Protein AF-A0A532EH22-F1 (afdb_monomer)

pLDDT: mean 87.47, std 9.93, range [49.28, 98.31]

Secondary structure (DSSP, 8-state):
---B--EE-TTS-EE--B--PPP--EEEEEEEEEE-SBTTBTTEEEEEEEEEEEE---S-GGG--TTS--S-EEEEEEEEEEEEETT-EETTTEEGGGSSSTT---SEEEEEEEEEEEEEPPEEE-S-SSGGG-EEE--EEEEEEEEEEEE-

Radius of gyration: 24.07 Å; Cα contacts (8 Å, |Δi|>4): 348; chains: 1; bounding box: 50×42×60 Å

Structure (mmCIF, N/CA/C/O backbone):
data_AF-A0A532EH22-F1
#
_entry.id   AF-A0A532EH22-F1
#
loop_
_atom_site.group_PDB
_atom_site.id
_atom_site.type_symbol
_atom_site.label_atom_id
_atom_site.label_alt_id
_atom_site.label_comp_id
_atom_site.label_asym_id
_atom_site.label_entity_id
_atom_site.label_seq_id
_atom_site.pdbx_PDB_ins_code
_atom_site.Cartn_x
_atom_site.Cartn_y
_atom_site.Cartn_z
_atom_site.occupancy
_atom_site.B_iso_or_equiv
_atom_site.auth_seq_id
_atom_site.auth_comp_id
_atom_site.auth_asym_id
_atom_site.auth_atom_id
_atom_site.pdbx_PDB_model_num
ATOM 1 N N . SER A 1 1 ? -0.207 15.907 -15.881 1.00 49.28 1 SER A N 1
ATOM 2 C CA . SER A 1 1 ? 0.742 15.546 -16.956 1.00 49.28 1 SER A CA 1
ATOM 3 C C . SER A 1 1 ? 2.006 16.370 -16.788 1.00 49.28 1 SER A C 1
ATOM 5 O O . SER A 1 1 ? 1.958 17.563 -17.059 1.00 49.28 1 SER A O 1
ATOM 7 N N . ASN A 1 2 ? 3.107 15.771 -16.330 1.00 53.59 2 ASN A N 1
ATOM 8 C CA . ASN A 1 2 ? 4.406 16.445 -16.266 1.00 53.59 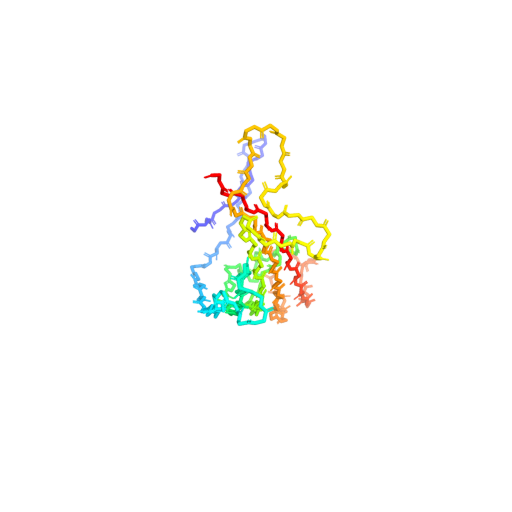2 ASN A CA 1
ATOM 9 C C . ASN A 1 2 ? 5.107 16.250 -17.620 1.00 53.59 2 ASN A C 1
ATOM 11 O O . ASN A 1 2 ? 5.321 15.108 -18.025 1.00 53.59 2 ASN A O 1
ATOM 15 N N . ARG A 1 3 ? 5.332 17.328 -18.383 1.00 59.50 3 ARG A N 1
ATOM 16 C CA . ARG A 1 3 ? 5.798 17.221 -19.781 1.00 59.50 3 ARG A CA 1
ATOM 17 C C . ARG A 1 3 ? 7.327 17.255 -19.896 1.00 59.50 3 ARG A C 1
ATOM 19 O O . ARG A 1 3 ? 7.871 16.399 -20.591 1.00 59.50 3 ARG A O 1
ATOM 26 N N . ASN A 1 4 ? 8.004 18.136 -19.154 1.00 66.94 4 ASN A N 1
ATOM 27 C CA . ASN A 1 4 ? 9.453 18.347 -19.237 1.00 66.94 4 ASN A CA 1
ATOM 28 C C . ASN A 1 4 ? 10.095 18.458 -17.845 1.00 66.94 4 ASN A C 1
ATOM 30 O O . ASN A 1 4 ? 9.494 19.014 -16.929 1.00 66.94 4 ASN A O 1
ATOM 34 N N . LEU A 1 5 ? 11.326 17.961 -17.717 1.00 73.50 5 LEU A N 1
ATOM 35 C CA . LEU A 1 5 ? 12.194 18.088 -16.538 1.00 73.50 5 LEU A CA 1
ATOM 36 C C . LEU A 1 5 ? 13.539 18.704 -16.958 1.00 73.50 5 LEU A C 1
ATOM 38 O O . LEU A 1 5 ? 14.610 18.169 -16.686 1.00 73.50 5 LEU A O 1
ATOM 42 N N . ASP A 1 6 ? 13.458 19.804 -17.704 1.00 78.69 6 ASP A N 1
ATOM 43 C CA . ASP A 1 6 ? 14.6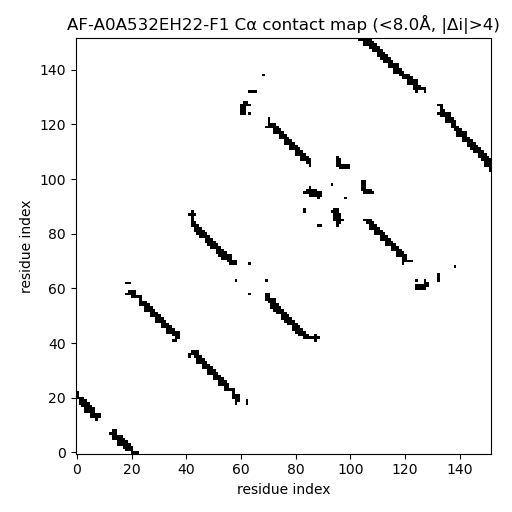16 20.415 -18.352 1.00 78.69 6 ASP A CA 1
ATOM 44 C C . ASP A 1 6 ? 15.617 20.935 -17.309 1.00 78.69 6 ASP A C 1
ATOM 46 O O . ASP A 1 6 ? 15.250 21.602 -16.338 1.00 78.69 6 ASP A O 1
ATOM 50 N N . VAL A 1 7 ? 16.900 20.621 -17.505 1.00 77.88 7 VAL A N 1
ATOM 51 C CA . VAL A 1 7 ? 17.967 21.072 -16.606 1.00 77.88 7 VAL A CA 1
ATOM 52 C C . VAL A 1 7 ? 18.523 22.385 -17.135 1.00 77.88 7 VAL A C 1
ATOM 54 O O . VAL A 1 7 ? 19.108 22.435 -18.220 1.00 77.88 7 VAL A O 1
ATOM 57 N N . HIS A 1 8 ? 18.348 23.443 -16.348 1.00 83.19 8 HIS A N 1
ATOM 58 C CA . HIS A 1 8 ? 18.926 24.754 -16.612 1.00 83.19 8 HIS A CA 1
ATOM 59 C C . HIS A 1 8 ? 20.309 24.840 -15.973 1.00 83.19 8 HIS A C 1
ATOM 61 O O . HIS A 1 8 ? 20.452 24.788 -14.751 1.00 83.19 8 HIS A O 1
ATOM 67 N N . LEU A 1 9 ? 21.334 24.967 -16.807 1.00 83.94 9 LEU A N 1
ATOM 68 C CA . LEU A 1 9 ? 22.709 25.132 -16.361 1.00 83.94 9 LEU A CA 1
ATOM 69 C C . LEU A 1 9 ? 22.996 26.613 -16.074 1.00 83.94 9 LEU A C 1
ATOM 71 O O . LEU A 1 9 ? 22.433 27.511 -16.699 1.00 83.94 9 LEU A O 1
ATOM 75 N N . THR A 1 10 ? 23.912 26.887 -15.143 1.00 83.94 10 THR A N 1
ATOM 76 C CA . THR A 1 10 ? 24.309 28.256 -14.755 1.00 83.94 10 THR A CA 1
ATOM 77 C C . THR A 1 10 ? 24.941 29.060 -15.895 1.00 83.94 10 THR A C 1
ATOM 79 O O . THR A 1 10 ? 24.991 30.283 -15.827 1.00 83.94 10 THR A O 1
ATOM 82 N N . ASN A 1 11 ? 25.384 28.391 -16.962 1.00 86.50 11 ASN A N 1
ATOM 83 C CA . ASN A 1 11 ? 25.873 29.004 -18.198 1.00 86.50 11 ASN A CA 1
ATOM 84 C C . ASN A 1 11 ? 24.750 29.354 -19.201 1.00 86.50 11 ASN A C 1
ATOM 86 O O . ASN A 1 11 ? 25.045 29.728 -20.333 1.00 86.50 11 ASN A O 1
ATOM 90 N N . GLY A 1 12 ? 23.478 29.196 -18.820 1.00 82.44 12 GLY A N 1
ATOM 91 C CA . GLY A 1 12 ? 22.318 29.479 -19.667 1.00 82.44 12 GLY A CA 1
ATOM 92 C C . GLY A 1 12 ? 21.947 28.364 -20.651 1.00 82.44 12 GLY A C 1
ATOM 93 O O . GLY A 1 12 ? 20.961 28.509 -21.371 1.00 82.44 12 GLY A O 1
ATOM 94 N N . ALA A 1 13 ? 22.686 27.249 -20.689 1.00 83.38 13 ALA A N 1
ATOM 95 C CA . ALA A 1 13 ? 22.331 26.105 -21.521 1.00 83.38 13 ALA A CA 1
ATOM 96 C C . ALA A 1 13 ? 21.149 25.321 -20.926 1.00 83.38 13 ALA A C 1
ATOM 98 O O . ALA A 1 13 ? 21.037 25.151 -19.710 1.00 83.38 13 ALA A O 1
ATOM 99 N N . LEU A 1 14 ? 20.284 24.818 -21.809 1.00 81.38 14 LEU A N 1
ATOM 100 C CA . LEU A 1 14 ? 19.127 23.996 -21.465 1.00 81.38 14 LEU A CA 1
ATOM 101 C C . LEU A 1 14 ? 19.355 22.578 -21.986 1.00 81.38 14 LEU A C 1
ATOM 103 O O . LEU A 1 14 ? 19.543 22.377 -23.186 1.00 81.38 14 LEU A O 1
ATOM 107 N N . LEU A 1 15 ? 19.335 21.599 -21.084 1.00 77.56 15 LEU A N 1
ATOM 108 C CA . LEU A 1 15 ? 19.345 20.184 -21.444 1.00 77.56 15 LEU A CA 1
ATOM 109 C C . LEU A 1 15 ? 17.896 19.677 -21.444 1.00 77.56 15 LEU A C 1
ATOM 111 O O . LEU A 1 15 ? 17.314 19.546 -20.362 1.00 77.56 15 LEU A O 1
ATOM 115 N N . PRO A 1 16 ? 17.292 19.422 -22.622 1.00 73.75 16 PRO A N 1
ATOM 116 C CA . PRO A 1 16 ? 15.902 19.001 -22.692 1.00 73.75 16 PRO A CA 1
ATOM 117 C C . PRO A 1 16 ? 15.750 17.578 -22.149 1.00 73.75 16 PRO A C 1
ATOM 119 O O . PRO A 1 16 ? 16.431 16.656 -22.604 1.00 73.75 16 PRO A O 1
ATOM 122 N N . PHE A 1 17 ? 14.820 17.384 -21.215 1.00 75.69 17 PHE A N 1
ATOM 123 C CA . PHE A 1 17 ? 14.523 16.077 -20.624 1.00 75.69 17 PHE A CA 1
ATOM 124 C C . PHE A 1 17 ? 13.010 15.793 -20.672 1.00 75.69 17 PHE A C 1
ATOM 126 O O . PHE A 1 17 ? 12.321 15.801 -19.641 1.00 75.69 17 PHE A O 1
ATOM 133 N N . PRO A 1 18 ? 12.453 15.580 -21.884 1.00 79.38 18 PRO A N 1
ATOM 134 C CA . PRO A 1 18 ? 11.022 15.36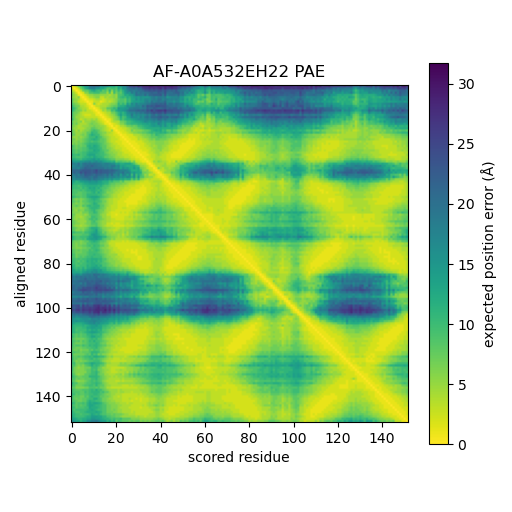6 -22.066 1.00 79.38 18 PRO A CA 1
ATOM 135 C C . PRO A 1 18 ? 10.606 14.034 -21.440 1.00 79.38 18 PRO A C 1
ATOM 137 O O . PRO A 1 18 ? 11.114 12.977 -21.816 1.00 79.38 18 PRO A O 1
ATOM 140 N N . GLN A 1 19 ? 9.661 14.083 -20.502 1.00 83.19 19 GLN A N 1
ATOM 141 C CA . GLN A 1 19 ? 9.210 12.907 -19.756 1.00 83.19 19 GLN A CA 1
ATOM 142 C C . GLN A 1 19 ? 8.239 12.036 -20.549 1.00 83.19 19 GLN A C 1
ATOM 144 O O . GLN A 1 19 ? 8.287 10.811 -20.441 1.00 83.19 19 GLN A O 1
ATOM 149 N N . ASN A 1 20 ? 7.368 12.659 -21.351 1.00 84.19 20 ASN A N 1
ATOM 150 C CA . ASN A 1 20 ? 6.345 11.983 -22.158 1.00 84.19 20 ASN A CA 1
ATOM 151 C C . ASN A 1 20 ? 5.482 10.984 -21.364 1.00 84.19 20 ASN A C 1
ATOM 153 O O . ASN A 1 20 ? 5.103 9.933 -21.880 1.00 84.19 20 ASN A O 1
ATOM 157 N N . TRP A 1 21 ? 5.183 11.299 -20.101 1.00 87.06 21 TRP A N 1
ATOM 158 C CA . TRP A 1 21 ? 4.311 10.460 -19.283 1.00 87.06 21 TRP A CA 1
ATOM 159 C C . TRP A 1 21 ? 2.887 10.472 -19.825 1.00 87.06 21 TRP A C 1
ATOM 161 O O . TRP A 1 21 ? 2.377 11.506 -20.268 1.00 87.06 21 TRP A O 1
ATOM 171 N N . GLN A 1 22 ? 2.250 9.310 -19.770 1.00 86.69 22 GLN A N 1
ATOM 172 C CA . GLN A 1 22 ? 0.917 9.099 -20.313 1.00 86.69 22 GLN A CA 1
ATOM 173 C C . GLN A 1 22 ? -0.137 9.245 -19.215 1.00 86.69 22 GLN A C 1
ATOM 175 O O . GLN A 1 22 ? 0.110 8.978 -18.036 1.00 86.69 22 GLN A O 1
ATOM 180 N N . SER A 1 23 ? -1.329 9.690 -19.610 1.00 89.94 23 SER A N 1
ATOM 181 C CA . SER A 1 23 ? -2.501 9.605 -18.744 1.00 89.94 23 SER A CA 1
ATOM 182 C C . SER A 1 23 ? -2.856 8.141 -18.523 1.00 89.94 23 SER A C 1
ATOM 184 O O . SER A 1 23 ? -2.820 7.344 -19.455 1.00 89.94 23 SER A O 1
ATOM 186 N N . THR A 1 24 ? -3.221 7.813 -17.292 1.00 91.81 24 THR A N 1
ATOM 187 C CA . THR A 1 24 ? -3.524 6.449 -16.870 1.00 91.81 24 THR A CA 1
ATOM 188 C C . THR A 1 24 ? -4.764 6.444 -15.987 1.00 91.81 24 THR A C 1
ATOM 190 O O . THR A 1 24 ? -5.251 7.514 -15.610 1.00 91.81 24 THR A O 1
ATOM 193 N N . TYR A 1 25 ? -5.235 5.263 -15.603 1.00 92.62 25 TYR A N 1
ATOM 194 C CA . TYR A 1 25 ? -6.282 5.119 -14.600 1.00 92.62 25 TYR A CA 1
ATOM 195 C C . TYR A 1 25 ? -5.836 4.273 -13.406 1.00 92.62 25 TYR A C 1
ATOM 197 O O . TYR A 1 25 ? -4.942 3.427 -13.495 1.00 92.62 25 TYR A O 1
ATOM 205 N N . THR A 1 26 ? -6.547 4.479 -12.300 1.00 96.25 26 THR A N 1
ATOM 206 C CA . THR A 1 26 ? -6.518 3.614 -11.124 1.00 96.25 26 THR A CA 1
ATOM 207 C C . THR A 1 26 ? -7.954 3.245 -10.782 1.00 96.25 26 THR A C 1
ATOM 209 O O . THR A 1 26 ? -8.803 4.126 -10.649 1.00 96.25 26 THR A O 1
ATOM 212 N N . ILE A 1 27 ? -8.236 1.951 -10.653 1.00 97.19 27 ILE A N 1
ATOM 213 C CA . ILE A 1 27 ? -9.546 1.429 -10.250 1.00 97.19 27 ILE A CA 1
ATOM 214 C C . ILE A 1 27 ? -9.395 0.804 -8.872 1.00 97.19 27 ILE A C 1
ATOM 216 O O . ILE A 1 27 ? -8.467 0.033 -8.641 1.00 97.19 27 ILE A O 1
ATOM 220 N N . MET A 1 28 ? -10.315 1.125 -7.967 1.00 97.50 28 MET A N 1
ATOM 221 C CA . MET A 1 28 ? -10.362 0.578 -6.615 1.00 97.50 28 MET A CA 1
ATOM 222 C C . MET A 1 28 ? -11.740 -0.009 -6.348 1.00 97.50 28 MET A C 1
ATOM 224 O O . MET A 1 28 ? -12.752 0.637 -6.616 1.00 97.50 28 MET A O 1
ATOM 228 N N . ILE A 1 29 ? -11.771 -1.208 -5.780 1.00 98.06 29 ILE A N 1
ATOM 229 C CA . ILE A 1 29 ? -12.983 -1.835 -5.263 1.00 98.06 29 ILE A CA 1
ATOM 230 C C . ILE A 1 29 ? -12.707 -2.366 -3.862 1.00 98.06 29 ILE A C 1
ATOM 232 O O . ILE A 1 29 ? -11.636 -2.902 -3.590 1.00 98.06 29 ILE A O 1
ATOM 236 N N . GLY A 1 30 ? -13.665 -2.209 -2.957 1.00 97.62 30 GLY A N 1
ATOM 237 C CA . GLY A 1 30 ? -13.517 -2.663 -1.584 1.00 97.62 30 GLY A CA 1
ATOM 238 C C . GLY A 1 30 ? -14.855 -2.923 -0.926 1.00 97.62 30 GLY A C 1
ATOM 239 O O . GLY A 1 30 ? -15.888 -2.412 -1.353 1.00 97.62 30 GLY A O 1
ATOM 240 N N . THR A 1 31 ? -14.812 -3.741 0.115 1.00 97.69 31 THR A N 1
ATOM 241 C CA . THR A 1 31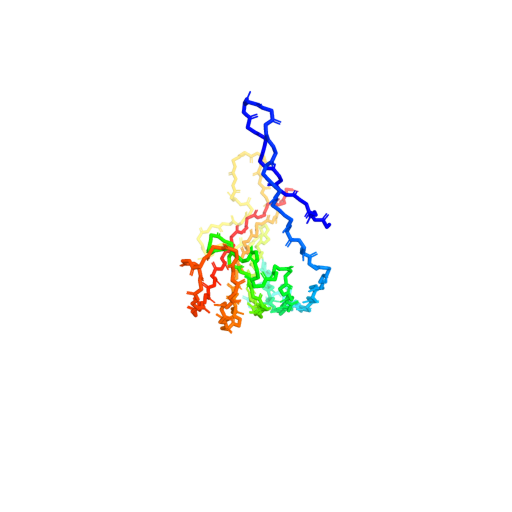 ? -15.954 -4.073 0.954 1.00 97.69 31 THR A CA 1
ATOM 242 C C . THR A 1 31 ? -15.566 -3.985 2.422 1.00 97.69 31 THR A C 1
ATOM 244 O O . THR A 1 31 ? -14.411 -4.203 2.804 1.00 97.69 31 THR A O 1
ATOM 247 N N . GLU A 1 32 ? -16.552 -3.661 3.244 1.00 97.8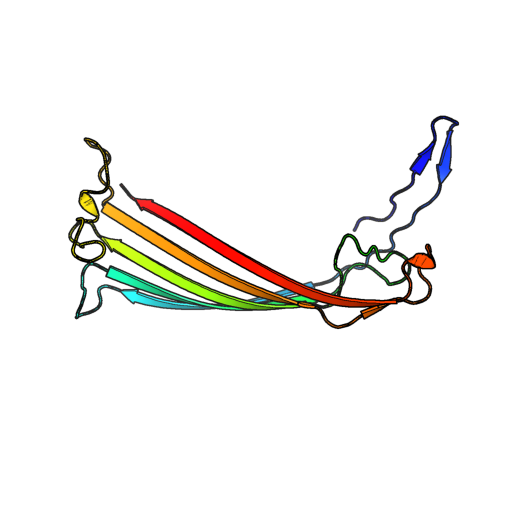1 32 GLU A N 1
ATOM 248 C CA . GLU A 1 32 ? -16.440 -3.638 4.690 1.00 97.81 32 GLU A CA 1
ATOM 249 C C . GLU A 1 32 ? -17.604 -4.426 5.285 1.00 97.81 32 GLU A C 1
ATOM 251 O O . GLU A 1 32 ? -18.763 -4.213 4.931 1.00 97.81 32 GLU A O 1
ATOM 256 N N . TYR A 1 33 ? -17.285 -5.320 6.212 1.00 95.69 33 TYR A N 1
ATOM 257 C CA . TYR A 1 33 ? -18.258 -6.065 6.987 1.00 95.69 33 TYR A CA 1
ATOM 258 C C . TYR A 1 33 ? -18.099 -5.716 8.466 1.00 95.69 33 TYR A C 1
ATOM 260 O O . TYR A 1 33 ? -17.007 -5.858 9.016 1.00 95.69 33 TYR A O 1
ATOM 268 N N . ARG A 1 34 ? -19.175 -5.261 9.117 1.00 93.19 34 ARG A N 1
ATOM 269 C CA . ARG A 1 34 ? -19.162 -4.884 10.536 1.00 93.19 34 ARG A CA 1
ATOM 270 C C . ARG A 1 34 ? -20.070 -5.781 11.358 1.00 93.19 34 ARG A C 1
ATOM 272 O O . ARG A 1 34 ? -21.266 -5.863 11.092 1.00 93.19 34 ARG A O 1
ATOM 279 N N . TRP A 1 35 ? -19.511 -6.362 12.410 1.00 92.00 35 TRP A N 1
ATOM 280 C CA . TRP A 1 35 ? -20.277 -6.900 13.523 1.00 92.00 35 TRP A CA 1
ATOM 281 C C . TRP A 1 35 ? -20.390 -5.828 14.596 1.00 92.00 35 TRP A C 1
ATOM 283 O O . TRP A 1 35 ? -19.382 -5.407 15.162 1.00 92.00 35 TRP A O 1
ATOM 293 N N . LEU A 1 36 ? -21.619 -5.391 14.853 1.00 83.00 36 LEU A N 1
ATOM 294 C CA . LEU A 1 36 ? -21.927 -4.461 15.931 1.00 83.00 36 LEU A CA 1
ATOM 295 C C . LEU A 1 36 ? -22.399 -5.251 17.145 1.00 83.00 36 LEU A C 1
ATOM 297 O O . LEU A 1 36 ? -23.240 -6.138 16.984 1.00 83.00 36 LEU A O 1
ATOM 301 N N . ARG A 1 37 ? -21.893 -4.906 18.332 1.00 75.94 37 ARG A N 1
ATOM 302 C CA . ARG A 1 37 ? -22.325 -5.481 19.617 1.00 75.94 37 ARG A CA 1
ATOM 303 C C . ARG A 1 37 ? -22.471 -7.005 19.577 1.00 75.94 37 ARG A C 1
ATOM 305 O O . ARG A 1 37 ? -23.569 -7.546 19.729 1.00 75.94 37 ARG A O 1
ATOM 312 N N . LEU A 1 38 ? -21.364 -7.698 19.324 1.00 73.62 38 LEU A N 1
ATOM 313 C CA . LEU A 1 38 ? -21.355 -9.156 19.200 1.00 73.62 38 LEU A CA 1
ATOM 314 C C . LEU A 1 38 ? -22.002 -9.800 20.443 1.00 73.62 38 LEU A C 1
ATOM 316 O O . LEU A 1 38 ? -21.729 -9.378 21.559 1.00 73.62 38 LEU A O 1
ATOM 320 N N . ALA A 1 39 ? -22.844 -10.829 20.291 1.00 72.75 39 ALA A N 1
ATOM 321 C CA . ALA A 1 39 ? -23.591 -11.393 21.430 1.00 72.75 39 ALA A CA 1
ATOM 322 C C . ALA A 1 39 ? -22.686 -11.930 22.561 1.00 72.75 39 ALA A C 1
ATOM 324 O O . ALA A 1 39 ? -23.068 -11.903 23.727 1.00 72.75 39 ALA A O 1
ATOM 325 N N . SER A 1 40 ? -21.475 -12.386 22.226 1.00 76.31 40 SER A N 1
ATOM 326 C CA . SER A 1 40 ? -20.442 -12.786 23.190 1.00 76.31 40 SER A CA 1
ATOM 327 C C . SER A 1 40 ? -19.638 -11.611 23.764 1.00 76.31 40 SER A C 1
ATOM 329 O O . SER A 1 40 ? -18.938 -11.789 24.758 1.00 76.31 40 SER A O 1
ATOM 331 N N . MET A 1 41 ? -19.700 -10.430 23.140 1.00 74.69 41 MET A N 1
ATOM 332 C CA . MET A 1 41 ? -18.916 -9.243 23.483 1.00 74.69 41 MET A CA 1
ATOM 333 C C . MET A 1 41 ? -19.662 -7.949 23.069 1.00 74.69 41 MET A C 1
ATOM 335 O O . MET A 1 41 ? -19.323 -7.322 22.064 1.00 74.69 41 MET A O 1
ATOM 339 N N . PRO A 1 42 ? -20.717 -7.555 23.810 1.00 79.94 42 PRO A N 1
ATOM 340 C CA . PRO A 1 42 ? -21.671 -6.527 23.378 1.00 79.94 42 PRO A CA 1
ATOM 341 C C . PRO A 1 42 ? -21.092 -5.109 23.347 1.00 79.94 42 PRO A C 1
ATOM 343 O O . PRO A 1 42 ? -21.637 -4.244 22.667 1.00 79.94 42 PRO A O 1
ATOM 346 N N . ASP A 1 43 ? -19.984 -4.872 24.048 1.00 86.94 43 ASP A N 1
ATOM 347 C CA . ASP A 1 43 ? -19.303 -3.574 24.096 1.00 86.94 43 ASP A CA 1
ATOM 348 C C . ASP A 1 43 ? -18.206 -3.421 23.032 1.00 86.94 43 ASP A C 1
ATOM 350 O O . ASP A 1 43 ? -17.438 -2.456 23.064 1.00 86.94 43 ASP A O 1
ATOM 354 N N . TRP A 1 44 ? -18.118 -4.370 22.098 1.00 86.38 44 TRP A N 1
ATOM 355 C CA . TRP A 1 44 ? -17.156 -4.351 21.007 1.00 86.38 44 TRP A CA 1
ATOM 356 C C . TRP A 1 44 ? -17.836 -4.372 19.644 1.00 86.38 44 TRP A C 1
ATOM 358 O O . TRP A 1 44 ? -18.728 -5.181 19.378 1.00 86.38 44 TRP A O 1
ATOM 368 N N . ASP A 1 45 ? -17.322 -3.524 18.758 1.00 90.81 45 ASP A N 1
ATOM 369 C CA . ASP A 1 45 ? -17.594 -3.578 17.332 1.00 90.81 45 ASP A CA 1
ATOM 370 C C . ASP A 1 45 ? -16.338 -4.047 16.594 1.00 90.81 45 ASP A C 1
ATOM 372 O O . ASP A 1 45 ? -15.228 -3.557 16.826 1.00 90.81 45 ASP A O 1
ATOM 376 N N . ILE A 1 46 ? -16.525 -4.988 15.674 1.00 92.38 46 ILE A N 1
ATOM 377 C CA . ILE A 1 46 ? -15.456 -5.544 14.844 1.00 92.38 46 ILE A CA 1
ATOM 378 C C . ILE A 1 46 ? -15.781 -5.236 13.388 1.00 92.38 46 ILE A C 1
ATOM 380 O O . ILE A 1 46 ? -16.867 -5.550 12.906 1.00 92.38 46 ILE A O 1
ATOM 384 N N . ALA A 1 47 ? -14.833 -4.645 12.670 1.00 95.50 47 ALA A N 1
ATOM 385 C CA . ALA A 1 47 ? -14.933 -4.364 11.245 1.00 95.50 47 ALA A CA 1
ATOM 386 C C . ALA A 1 47 ? -13.860 -5.145 10.485 1.00 95.50 47 ALA A C 1
ATOM 388 O O . ALA A 1 47 ? -12.680 -5.016 10.789 1.00 95.50 47 ALA A O 1
ATOM 389 N N . LEU A 1 48 ? -14.242 -5.914 9.471 1.00 97.25 48 LEU A N 1
ATOM 390 C CA . LEU A 1 48 ? -13.310 -6.492 8.506 1.00 97.25 48 LEU A CA 1
ATOM 391 C C . LEU A 1 48 ? -13.412 -5.759 7.183 1.00 97.25 48 LEU A C 1
ATOM 393 O O . LEU A 1 48 ? -14.501 -5.421 6.725 1.00 97.25 48 LEU A O 1
ATOM 397 N N . ARG A 1 49 ? -12.260 -5.533 6.564 1.00 97.88 49 ARG A N 1
ATOM 398 C CA . ARG A 1 49 ? -12.133 -4.842 5.286 1.00 97.88 49 ARG A CA 1
ATOM 399 C C . ARG A 1 49 ? -11.317 -5.687 4.334 1.00 97.88 49 ARG A C 1
ATOM 401 O O . ARG A 1 49 ? -10.293 -6.250 4.715 1.00 97.88 49 ARG A O 1
ATOM 408 N N . ALA A 1 50 ? -11.759 -5.729 3.090 1.00 98.00 50 ALA A N 1
ATOM 409 C CA . ALA A 1 50 ? -11.004 -6.294 1.989 1.00 98.00 50 ALA A CA 1
ATOM 410 C C . ALA A 1 50 ? -11.162 -5.386 0.776 1.00 98.00 50 ALA A C 1
ATOM 412 O O . ALA A 1 50 ? -12.224 -4.799 0.562 1.00 98.00 50 ALA A O 1
ATOM 413 N N . GLY A 1 51 ? -10.118 -5.271 -0.028 1.00 97.94 51 GLY A N 1
ATOM 414 C CA . GLY A 1 51 ? -10.165 -4.458 -1.229 1.00 97.94 51 GLY A CA 1
ATOM 415 C C . GLY A 1 51 ? -9.079 -4.815 -2.217 1.00 97.94 51 GLY A C 1
ATOM 416 O O . GLY A 1 51 ? -8.123 -5.520 -1.900 1.00 97.94 51 GLY A O 1
ATOM 417 N N . TYR A 1 52 ? -9.231 -4.300 -3.422 1.00 98.00 52 TYR A N 1
ATOM 418 C CA . TYR A 1 52 ? -8.319 -4.498 -4.524 1.00 98.00 52 TYR A CA 1
ATOM 419 C C . TYR A 1 52 ? -8.205 -3.205 -5.323 1.00 98.00 52 TYR A C 1
ATOM 421 O O . TYR A 1 52 ? -9.209 -2.563 -5.643 1.00 98.00 52 TYR A O 1
ATOM 429 N N . MET A 1 53 ? -6.974 -2.834 -5.654 1.00 98.00 53 MET A N 1
ATOM 430 C CA . MET A 1 53 ? -6.673 -1.715 -6.534 1.00 98.00 53 MET A CA 1
ATOM 431 C C . MET A 1 53 ? -5.879 -2.207 -7.742 1.00 98.00 53 MET A C 1
ATOM 433 O O . MET A 1 53 ? -4.933 -2.978 -7.603 1.00 98.00 53 MET A O 1
ATOM 437 N N . ASN A 1 54 ? -6.253 -1.729 -8.923 1.00 97.12 54 ASN A N 1
ATOM 438 C CA . ASN A 1 54 ? -5.492 -1.893 -10.152 1.00 97.12 54 ASN A CA 1
ATOM 439 C C . ASN A 1 54 ? -5.020 -0.523 -10.641 1.00 97.12 54 ASN A C 1
ATOM 441 O O . ASN A 1 54 ? -5.841 0.379 -10.815 1.00 97.12 54 ASN A O 1
ATOM 445 N N . GLN A 1 55 ? -3.720 -0.379 -10.878 1.00 95.31 55 GLN A N 1
ATOM 446 C CA . GLN A 1 55 ? -3.096 0.861 -11.335 1.00 95.31 55 GLN A CA 1
ATOM 447 C C . GLN A 1 55 ? -2.246 0.596 -12.574 1.00 95.31 55 GLN A C 1
ATOM 449 O O . GLN A 1 55 ? -1.418 -0.311 -12.575 1.00 95.31 55 GLN A O 1
ATOM 454 N N . GLN A 1 56 ? -2.404 1.412 -13.613 1.00 94.19 56 GLN A N 1
ATOM 455 C CA . GLN A 1 56 ? -1.593 1.315 -14.826 1.00 94.19 56 GLN A CA 1
ATOM 456 C C . GLN A 1 56 ? -0.337 2.203 -14.763 1.00 94.19 56 GLN A C 1
ATOM 458 O O . GLN A 1 56 ? -0.358 3.300 -14.198 1.00 94.19 56 GLN A O 1
ATOM 463 N N . ALA A 1 57 ? 0.753 1.763 -15.394 1.00 91.75 57 ALA A N 1
ATOM 464 C CA . ALA A 1 57 ? 2.005 2.519 -15.453 1.00 91.75 57 ALA A CA 1
ATOM 465 C C . ALA A 1 57 ? 1.858 3.845 -16.226 1.00 91.75 57 ALA A C 1
ATOM 467 O O . ALA A 1 57 ? 1.281 3.887 -17.308 1.00 91.75 57 ALA A O 1
ATOM 468 N N . GLN A 1 58 ? 2.430 4.930 -15.695 1.00 90.25 58 GLN A N 1
ATOM 469 C CA . GLN A 1 58 ? 2.428 6.260 -16.338 1.00 90.25 58 GLN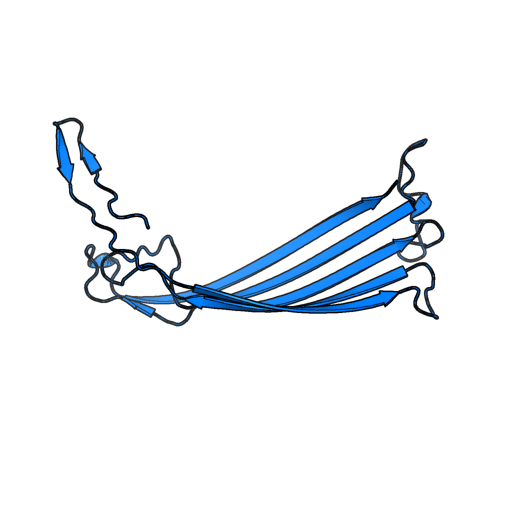 A CA 1
ATOM 470 C C . GLN A 1 58 ? 3.736 6.573 -17.072 1.00 90.25 58 GLN A C 1
ATOM 472 O O . GLN A 1 58 ? 3.762 7.414 -17.973 1.00 90.25 58 GLN A O 1
ATOM 477 N N . ILE A 1 59 ? 4.828 5.923 -16.655 1.00 91.38 59 ILE A N 1
ATOM 478 C CA . ILE A 1 59 ? 6.190 6.223 -17.100 1.00 91.38 59 ILE A CA 1
ATOM 479 C C . ILE A 1 59 ? 6.546 5.293 -18.267 1.00 91.38 59 ILE A C 1
ATOM 481 O O . ILE A 1 59 ? 6.535 4.077 -18.063 1.00 91.38 59 ILE A O 1
ATOM 485 N N . PRO A 1 60 ? 6.874 5.802 -19.469 1.00 90.94 60 PRO A N 1
ATOM 486 C CA . PRO A 1 60 ? 7.311 4.981 -20.600 1.00 90.94 60 PRO A CA 1
ATOM 487 C C . PRO A 1 60 ? 8.748 4.462 -20.416 1.00 90.94 60 PRO A C 1
ATOM 489 O O . PRO A 1 60 ? 9.528 5.033 -19.659 1.00 90.94 60 PRO A O 1
ATOM 492 N N . ASP A 1 61 ? 9.132 3.410 -21.149 1.00 90.69 61 ASP A N 1
ATOM 493 C CA . ASP A 1 61 ? 10.457 2.770 -21.000 1.00 90.69 61 ASP A CA 1
ATOM 494 C C . ASP A 1 61 ? 11.613 3.750 -21.236 1.00 90.69 61 ASP A C 1
ATOM 496 O O . ASP A 1 61 ? 12.627 3.711 -20.539 1.00 90.69 61 ASP A O 1
ATOM 500 N N . ARG A 1 62 ? 11.425 4.683 -22.180 1.00 88.94 62 ARG A N 1
ATOM 501 C CA . ARG A 1 62 ? 12.420 5.687 -22.572 1.00 88.94 62 ARG A CA 1
ATOM 502 C C . ARG A 1 62 ? 12.862 6.593 -21.413 1.00 88.94 62 ARG A C 1
ATOM 504 O O . ARG A 1 62 ? 14.004 7.045 -21.425 1.00 88.94 62 ARG A O 1
ATOM 511 N N . THR A 1 63 ? 11.967 6.866 -20.460 1.00 89.88 63 THR A N 1
ATOM 512 C CA . THR A 1 63 ? 12.180 7.782 -19.320 1.00 89.88 63 THR A CA 1
ATOM 513 C C . THR A 1 63 ? 12.012 7.085 -17.970 1.00 89.88 63 THR A C 1
ATOM 515 O O . THR A 1 63 ? 11.920 7.738 -16.932 1.00 89.88 63 THR A O 1
ATOM 518 N N . PHE A 1 64 ? 11.995 5.749 -17.973 1.00 90.31 64 PHE A N 1
ATOM 519 C CA . PHE A 1 64 ? 11.963 4.946 -16.761 1.00 90.31 64 PHE A CA 1
ATOM 520 C C . PHE A 1 64 ? 13.145 5.285 -15.845 1.00 90.31 64 PHE A C 1
ATOM 522 O O . PHE A 1 64 ? 14.274 5.456 -16.309 1.00 90.31 64 PHE A O 1
ATOM 529 N N . ASN A 1 65 ? 12.875 5.366 -14.544 1.00 87.44 65 ASN A N 1
ATOM 530 C CA . ASN A 1 65 ? 13.870 5.624 -13.515 1.00 87.44 65 ASN A CA 1
ATOM 531 C C . ASN A 1 65 ? 13.737 4.551 -12.425 1.00 87.44 65 ASN A C 1
ATOM 533 O O . ASN A 1 65 ? 12.671 4.460 -11.817 1.00 87.44 65 ASN A O 1
ATOM 537 N N . PRO A 1 66 ? 14.793 3.774 -12.127 1.00 86.31 66 PRO A N 1
ATOM 538 C CA . PRO A 1 66 ? 14.729 2.707 -11.130 1.00 86.31 66 PRO A CA 1
ATOM 539 C C . PRO A 1 66 ? 14.469 3.213 -9.704 1.00 86.31 66 PRO A C 1
ATOM 541 O O . PRO A 1 66 ? 14.022 2.442 -8.863 1.00 86.31 66 PRO A O 1
ATOM 544 N N . GLY A 1 67 ? 14.703 4.500 -9.421 1.00 85.75 67 GLY A N 1
ATOM 545 C CA . GLY A 1 67 ? 14.341 5.119 -8.144 1.00 85.75 67 GLY A CA 1
ATOM 546 C C . GLY A 1 67 ? 12.831 5.299 -7.944 1.00 85.75 67 GLY A C 1
ATOM 547 O O . GLY A 1 67 ? 12.397 5.549 -6.823 1.00 85.75 67 GLY A O 1
ATOM 548 N N . VAL A 1 68 ? 12.026 5.170 -9.006 1.00 85.56 68 VAL A N 1
ATOM 549 C CA . VAL A 1 68 ? 10.562 5.231 -8.944 1.00 85.56 68 VAL A CA 1
ATOM 550 C C . VAL A 1 68 ? 9.998 3.956 -9.574 1.00 85.56 68 VAL A C 1
ATOM 552 O O . VAL A 1 68 ? 9.884 3.882 -10.800 1.00 85.56 68 VAL A O 1
ATOM 555 N N . PRO A 1 69 ? 9.633 2.939 -8.773 1.00 81.25 69 PRO A N 1
ATOM 556 C CA . PRO A 1 69 ? 9.085 1.700 -9.309 1.00 81.25 69 PRO A CA 1
ATOM 557 C C . PRO A 1 69 ? 7.776 1.994 -10.052 1.00 81.25 69 PRO A C 1
ATOM 559 O O . PRO A 1 69 ? 6.775 2.402 -9.461 1.00 81.25 69 PRO A O 1
ATOM 562 N N . SER A 1 70 ? 7.802 1.824 -11.375 1.00 88.44 70 SER A N 1
ATOM 563 C CA . SER A 1 70 ? 6.666 2.090 -12.258 1.00 88.44 70 SER A CA 1
ATOM 564 C C . SER A 1 70 ? 6.417 0.907 -13.185 1.00 88.44 70 SER A C 1
ATOM 566 O O . SER A 1 70 ? 7.147 0.677 -14.152 1.00 88.44 70 SER A O 1
ATOM 568 N N . ALA A 1 71 ? 5.351 0.176 -12.894 1.00 92.12 71 ALA A N 1
ATOM 569 C CA . ALA A 1 71 ? 4.768 -0.859 -13.734 1.00 92.12 71 ALA A CA 1
ATOM 570 C C . ALA A 1 71 ? 3.260 -0.916 -13.449 1.00 92.12 71 ALA A C 1
ATOM 572 O O . ALA A 1 71 ? 2.782 -0.268 -12.509 1.00 92.12 71 ALA A O 1
ATOM 573 N N . ASN A 1 72 ? 2.504 -1.672 -14.246 1.00 94.75 72 ASN A N 1
ATOM 574 C CA . ASN A 1 72 ? 1.130 -1.976 -13.863 1.00 94.75 72 ASN A CA 1
ATOM 575 C C . ASN A 1 72 ? 1.161 -2.713 -12.525 1.00 94.75 72 ASN A C 1
ATOM 577 O O . ASN A 1 72 ? 2.038 -3.542 -12.287 1.00 94.75 72 ASN A O 1
ATOM 581 N N . THR A 1 73 ? 0.262 -2.344 -11.625 1.00 96.06 73 THR A N 1
ATOM 582 C CA . THR A 1 73 ? 0.311 -2.790 -10.237 1.00 96.06 73 THR A CA 1
ATOM 583 C C . THR A 1 73 ? -1.048 -3.307 -9.805 1.00 96.06 73 THR A C 1
ATOM 585 O O . THR A 1 73 ? -2.066 -2.629 -9.967 1.00 96.06 73 THR A O 1
ATOM 588 N N . HIS A 1 74 ? -1.041 -4.484 -9.191 1.00 97.25 74 HIS A N 1
ATOM 589 C CA . HIS A 1 74 ? -2.193 -5.089 -8.542 1.00 97.25 74 HIS A CA 1
ATOM 590 C C . HIS A 1 74 ? -1.991 -5.048 -7.032 1.00 97.25 74 HIS A C 1
ATOM 592 O O . HIS A 1 74 ? -1.005 -5.570 -6.519 1.00 97.25 74 HIS A O 1
ATOM 598 N N . ILE A 1 75 ? -2.918 -4.422 -6.313 1.00 98.00 75 ILE A N 1
ATOM 599 C CA . ILE A 1 75 ? -2.779 -4.163 -4.881 1.00 98.00 75 ILE A CA 1
ATOM 600 C C . ILE A 1 75 ? -3.971 -4.767 -4.132 1.00 98.00 75 ILE A C 1
ATOM 602 O O . ILE A 1 75 ? -4.965 -4.076 -3.887 1.00 98.00 75 ILE A O 1
ATOM 606 N N . PRO A 1 76 ? -3.928 -6.066 -3.781 1.00 98.06 76 PRO A N 1
ATOM 607 C CA . PRO A 1 76 ? -4.815 -6.622 -2.769 1.00 98.06 76 PRO A CA 1
ATOM 608 C C . PRO A 1 76 ? -4.566 -5.969 -1.403 1.00 98.06 76 PRO A C 1
ATOM 610 O O . PRO A 1 76 ? -3.432 -5.681 -1.012 1.00 98.06 76 PRO A O 1
ATOM 613 N N . SER A 1 77 ? -5.650 -5.767 -0.661 1.00 98.19 77 SER A N 1
ATOM 614 C CA . SER A 1 77 ? -5.647 -5.139 0.655 1.00 98.19 77 SER A CA 1
ATOM 615 C C . SER A 1 77 ? -6.614 -5.822 1.612 1.00 98.19 77 SER A C 1
ATOM 617 O O . SER A 1 77 ? -7.690 -6.274 1.214 1.00 98.19 77 SER A O 1
ATOM 619 N N . VAL A 1 78 ? -6.232 -5.869 2.885 1.00 98.31 78 VAL A N 1
ATOM 620 C CA . VAL A 1 78 ? -7.056 -6.369 3.988 1.00 98.31 78 VAL A CA 1
ATOM 621 C C . VAL A 1 78 ? -6.909 -5.461 5.201 1.00 98.31 78 VAL A C 1
ATOM 623 O O . VAL A 1 78 ? -5.883 -4.807 5.383 1.00 98.31 78 VAL A O 1
ATOM 626 N N . GLY A 1 79 ? -7.927 -5.420 6.051 1.00 98.00 79 GLY A N 1
ATOM 627 C CA . GLY A 1 79 ? -7.869 -4.671 7.296 1.00 98.00 79 GLY A CA 1
ATOM 628 C C . GLY A 1 79 ? -8.850 -5.172 8.339 1.00 98.00 79 GLY A C 1
ATOM 629 O O . GLY A 1 79 ? -9.856 -5.808 8.022 1.00 98.00 79 GLY A O 1
ATOM 630 N N . ILE A 1 80 ? -8.545 -4.857 9.589 1.00 97.00 80 ILE A N 1
ATOM 631 C CA . ILE A 1 80 ? -9.380 -5.133 10.749 1.00 97.00 80 ILE A CA 1
ATOM 632 C C . ILE A 1 80 ? -9.482 -3.875 11.606 1.00 97.00 80 ILE A C 1
ATOM 634 O O . ILE A 1 80 ? -8.488 -3.202 11.863 1.00 97.00 80 ILE A O 1
ATOM 638 N N . GLY A 1 81 ? -10.696 -3.556 12.025 1.00 95.50 81 GLY A N 1
ATOM 639 C CA . GLY A 1 81 ? -11.008 -2.507 12.978 1.00 95.50 81 GLY A CA 1
ATOM 640 C C . GLY A 1 81 ? -11.614 -3.118 14.226 1.00 95.50 81 GLY A C 1
ATOM 641 O O . GLY A 1 81 ? -12.523 -3.941 14.132 1.00 95.50 81 GLY A O 1
ATOM 642 N N . LEU A 1 82 ? -11.120 -2.711 15.384 1.00 91.75 82 LEU A N 1
ATOM 643 C CA . LEU A 1 82 ? -11.644 -3.098 16.683 1.00 91.75 82 LEU A CA 1
ATOM 644 C C . LEU A 1 82 ? -12.027 -1.823 17.422 1.00 91.75 82 LEU A C 1
ATOM 646 O O . LEU A 1 82 ? -11.163 -0.990 17.681 1.00 91.75 82 LEU A O 1
ATOM 650 N N . ALA A 1 83 ? -13.304 -1.654 17.744 1.00 91.50 83 ALA A N 1
ATOM 651 C CA . ALA A 1 83 ? -13.793 -0.514 18.506 1.00 91.50 83 ALA A CA 1
ATOM 652 C C . ALA A 1 83 ? -14.419 -0.990 19.814 1.00 91.50 83 ALA A C 1
ATOM 654 O O . ALA A 1 83 ? -15.319 -1.822 19.814 1.00 91.50 83 ALA A O 1
ATOM 655 N N . CYS A 1 84 ? -13.933 -0.444 20.919 1.00 88.88 84 CYS A N 1
ATOM 656 C CA . CYS A 1 84 ? -14.380 -0.728 22.267 1.00 88.88 84 CYS A CA 1
ATOM 657 C C . CYS A 1 84 ? -15.137 0.483 22.822 1.00 88.88 84 CYS A C 1
ATOM 659 O O . CYS A 1 84 ? -14.625 1.608 22.809 1.00 88.88 84 CYS A O 1
ATOM 661 N N . HIS A 1 85 ? -16.358 0.248 23.293 1.00 88.69 85 HIS A N 1
ATOM 662 C CA . HIS A 1 85 ? -17.224 1.261 23.901 1.00 88.69 85 HIS A CA 1
ATOM 663 C C . HIS A 1 85 ? -16.911 1.450 25.393 1.00 88.69 85 HIS A C 1
ATOM 665 O O . HIS A 1 85 ? -16.241 0.620 25.998 1.00 88.6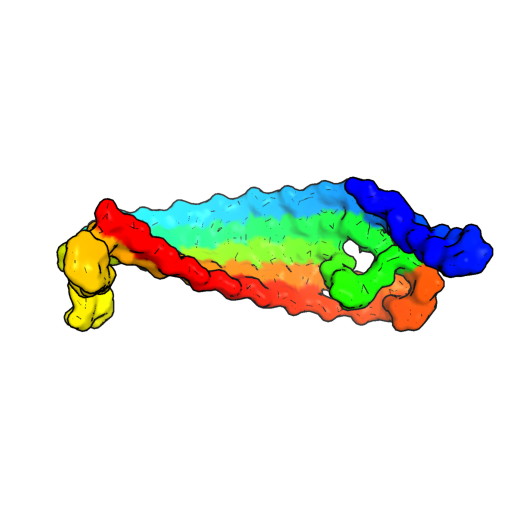9 85 HIS A O 1
ATOM 671 N N . GLU A 1 86 ? -17.416 2.532 25.990 1.00 83.38 86 GLU A N 1
ATOM 672 C CA . GLU A 1 86 ? -17.236 2.946 27.397 1.00 83.38 86 GLU A CA 1
ATOM 673 C C . GLU A 1 86 ? -17.213 1.796 28.419 1.00 83.38 86 GLU A C 1
ATOM 675 O O . GLU A 1 86 ? -16.280 1.699 29.221 1.00 83.38 86 GLU A O 1
ATOM 680 N N . ASN A 1 87 ? -18.226 0.924 28.372 1.00 81.00 87 ASN A N 1
ATOM 681 C CA . ASN A 1 87 ? -18.412 -0.175 29.326 1.00 81.00 87 ASN A CA 1
ATOM 682 C C . ASN A 1 87 ? -17.590 -1.426 28.988 1.00 81.00 87 ASN A C 1
ATOM 684 O O . ASN A 1 87 ? -17.489 -2.342 29.805 1.00 81.00 87 ASN A O 1
ATOM 688 N N . GLY A 1 88 ? -16.981 -1.458 27.803 1.00 79.06 88 GLY A N 1
ATOM 689 C CA . GLY A 1 88 ? -16.143 -2.551 27.349 1.00 79.06 88 GLY A CA 1
ATOM 690 C C . GLY A 1 88 ? -14.802 -2.589 28.065 1.00 79.06 88 GLY A C 1
ATOM 691 O O . GLY A 1 88 ? -14.276 -1.580 28.543 1.00 79.06 88 GLY A O 1
ATOM 692 N N . SER A 1 89 ? -14.220 -3.784 28.122 1.00 78.25 89 SER A N 1
ATOM 693 C CA . SER A 1 89 ? -12.867 -3.983 28.629 1.00 78.25 89 SER A CA 1
ATOM 694 C C . SER A 1 89 ? -11.917 -4.355 27.496 1.00 78.25 89 SER A C 1
ATOM 696 O O . SER A 1 89 ? -12.129 -5.342 26.788 1.00 78.25 89 SER A O 1
ATOM 698 N N . PHE A 1 90 ? -10.846 -3.577 27.353 1.00 71.31 90 PHE A N 1
ATOM 699 C CA . PHE A 1 90 ? -9.700 -3.895 26.522 1.00 71.31 90 PHE A CA 1
ATOM 700 C C . PHE A 1 90 ? -8.956 -5.094 27.115 1.00 71.31 90 PHE A C 1
ATOM 702 O O . PHE A 1 90 ? -8.374 -5.000 28.199 1.00 71.31 90 PHE A O 1
ATOM 709 N N . LEU A 1 91 ? -9.011 -6.233 26.413 1.00 69.19 91 LEU A N 1
ATOM 710 C CA . LEU A 1 91 ? -8.386 -7.506 26.805 1.00 69.19 91 LEU A CA 1
ATOM 711 C C . LEU A 1 91 ? -8.775 -8.009 28.212 1.00 69.19 91 LEU A C 1
ATOM 713 O O . LEU A 1 91 ? -8.040 -8.790 28.806 1.00 69.19 91 LEU A O 1
ATOM 717 N N . GLY A 1 92 ? -9.909 -7.562 28.763 1.00 68.62 92 GLY A N 1
ATOM 718 C CA . GLY A 1 92 ? -10.324 -7.899 30.131 1.00 68.62 92 GLY A CA 1
ATOM 719 C C . GLY A 1 92 ? -9.524 -7.192 31.236 1.00 68.62 92 GLY A C 1
ATOM 720 O O . GLY A 1 92 ? -9.759 -7.455 32.412 1.00 68.62 92 GLY A O 1
ATOM 721 N N . LEU A 1 93 ? -8.581 -6.313 30.877 1.00 70.94 93 LEU A N 1
ATOM 722 C CA . LEU A 1 93 ? -7.621 -5.708 31.805 1.00 70.94 93 LEU A CA 1
ATOM 723 C C . LEU A 1 93 ? -7.925 -4.237 32.097 1.00 70.94 93 LEU A C 1
ATOM 725 O O . LEU A 1 93 ? -7.764 -3.794 33.230 1.00 70.94 93 LEU A O 1
ATOM 729 N N . VAL A 1 94 ? -8.363 -3.472 31.091 1.00 76.06 94 VAL A N 1
ATOM 730 C CA . VAL A 1 94 ? -8.566 -2.018 31.214 1.00 76.06 94 VAL A CA 1
ATOM 731 C C . VAL A 1 94 ? -9.923 -1.643 30.643 1.00 76.06 94 VAL A C 1
ATOM 733 O O . VAL A 1 94 ? -10.246 -2.039 29.527 1.00 76.06 94 VAL A O 1
ATOM 736 N N . ARG A 1 95 ? -10.744 -0.888 31.381 1.00 80.38 95 ARG A N 1
ATOM 737 C CA . ARG A 1 95 ? -12.002 -0.362 30.832 1.00 80.38 95 ARG A CA 1
ATOM 738 C C . ARG A 1 95 ? -11.711 0.683 29.768 1.00 80.38 95 ARG A C 1
ATOM 740 O O . ARG A 1 95 ? -10.906 1.586 29.982 1.00 80.38 95 ARG A O 1
ATOM 747 N N . CYS A 1 96 ? -12.394 0.589 28.637 1.00 79.19 96 CYS A N 1
ATOM 748 C CA . CYS A 1 96 ? -12.164 1.497 27.522 1.00 79.19 96 CYS A CA 1
ATOM 749 C C . CYS A 1 96 ? -12.565 2.940 27.857 1.00 79.19 96 CYS A C 1
ATOM 751 O O . CYS A 1 96 ? -11.862 3.861 27.455 1.00 79.19 96 CYS A O 1
ATOM 753 N N . GLY A 1 97 ? -13.585 3.134 28.702 1.00 73.44 97 GLY A N 1
ATOM 754 C CA . GLY A 1 97 ? -13.934 4.439 29.277 1.00 73.44 97 GLY A CA 1
ATOM 755 C C . GLY A 1 97 ? -12.956 4.983 30.329 1.00 73.44 97 GLY A C 1
ATOM 756 O O . GLY A 1 97 ? -13.076 6.133 30.745 1.00 73.44 97 GLY A O 1
ATOM 757 N N . GLU A 1 98 ? -11.982 4.190 30.780 1.00 75.88 98 GLU A N 1
ATOM 758 C CA . GLU A 1 98 ? -10.966 4.600 31.763 1.00 75.88 98 GLU A CA 1
ATOM 759 C C . GLU A 1 98 ? -9.586 4.844 31.129 1.00 75.88 98 GLU A C 1
ATOM 761 O O . GLU A 1 98 ? -8.661 5.273 31.818 1.00 75.88 98 GLU A O 1
ATOM 766 N N . LEU A 1 99 ? -9.450 4.647 29.811 1.00 72.50 99 LEU A N 1
ATOM 767 C CA . LEU A 1 99 ? -8.275 5.036 29.024 1.00 72.50 99 LEU A CA 1
ATOM 768 C C . LEU A 1 99 ? -8.211 6.573 28.883 1.00 72.50 99 LEU A C 1
ATOM 770 O O . LEU A 1 99 ? -8.561 7.126 27.846 1.00 72.50 99 LEU A O 1
ATOM 774 N N . GLY A 1 100 ? -7.789 7.284 29.934 1.00 66.19 100 GLY A N 1
ATOM 775 C CA . GLY A 1 100 ? -7.670 8.748 29.925 1.00 66.19 100 GLY A CA 1
ATOM 776 C C . GLY A 1 100 ? -7.261 9.364 31.268 1.00 66.19 100 GLY A C 1
ATOM 777 O O . GLY A 1 100 ? -7.173 8.676 32.283 1.00 66.19 100 GLY A O 1
ATOM 778 N N . ILE A 1 101 ? -7.013 10.680 31.286 1.00 65.19 101 ILE A N 1
ATOM 779 C CA . ILE A 1 101 ? -6.655 11.443 32.498 1.00 65.19 101 ILE A CA 1
ATOM 780 C C . ILE A 1 101 ? -7.734 12.501 32.768 1.00 65.19 101 ILE A C 1
ATOM 782 O O . ILE A 1 101 ? -8.031 13.337 31.915 1.00 65.19 101 ILE A O 1
ATOM 786 N N . GLY A 1 102 ? -8.306 12.495 33.976 1.00 68.12 102 GLY A N 1
ATOM 787 C CA . GLY A 1 102 ? -9.292 13.495 34.402 1.00 68.12 102 GLY A CA 1
ATOM 788 C C . GLY A 1 102 ? -10.599 13.442 33.584 1.00 68.12 102 GLY A C 1
ATOM 789 O O . GLY A 1 102 ? -11.168 12.358 33.454 1.00 68.12 102 GLY A O 1
ATOM 790 N N . PRO A 1 103 ? -11.114 14.574 33.059 1.00 69.06 103 PRO A N 1
ATOM 791 C CA . PRO A 1 103 ? -12.365 14.617 32.289 1.00 69.06 103 PRO A CA 1
ATOM 792 C C . PRO A 1 103 ? -12.237 14.100 30.843 1.00 69.06 103 PRO A C 1
ATOM 794 O O . PRO A 1 103 ? -13.246 13.959 30.159 1.00 69.06 103 PRO A O 1
ATOM 797 N N . LEU A 1 104 ? -11.023 13.806 30.361 1.00 73.25 104 LEU A N 1
ATOM 798 C CA . LEU A 1 104 ? -10.765 13.302 29.006 1.00 73.25 104 LEU A CA 1
ATOM 799 C C . LEU A 1 104 ? -10.916 11.776 28.949 1.00 73.25 104 LEU A C 1
ATOM 801 O O . LEU A 1 104 ? -9.958 11.056 28.670 1.00 73.25 104 LEU A O 1
ATOM 805 N N . LYS A 1 105 ? -12.116 11.283 29.256 1.00 78.88 105 LYS A N 1
ATOM 806 C CA . LYS A 1 105 ? -12.458 9.859 29.176 1.00 78.88 105 LYS A CA 1
ATOM 807 C C . LYS A 1 105 ? -13.162 9.566 27.849 1.00 78.88 105 LYS A C 1
ATOM 809 O O . LYS A 1 105 ? -14.210 10.161 27.601 1.00 78.88 105 LYS A O 1
ATOM 814 N N . PRO A 1 106 ? -12.610 8.702 26.983 1.00 81.75 106 PRO A N 1
ATOM 815 C CA . PRO A 1 106 ? -13.225 8.408 25.700 1.00 81.75 106 PRO A CA 1
ATOM 816 C C . PRO A 1 106 ? -14.456 7.510 25.882 1.00 81.75 106 PRO A C 1
ATOM 818 O O . PRO A 1 106 ? -14.395 6.476 26.538 1.00 81.75 106 PRO A O 1
ATOM 821 N N . LYS A 1 107 ? -15.568 7.862 25.235 1.00 85.12 107 LYS A N 1
ATOM 822 C CA . LYS A 1 107 ? -16.744 6.987 25.078 1.00 85.12 107 LYS A CA 1
ATOM 823 C C . LYS A 1 107 ? -16.476 5.818 24.134 1.00 85.12 107 LYS A C 1
ATOM 825 O O . LYS A 1 107 ? -17.161 4.800 24.199 1.00 85.12 107 LYS A O 1
ATOM 830 N N . LEU A 1 108 ? -15.513 5.979 23.226 1.00 86.62 108 LEU A N 1
ATOM 831 C CA . LEU A 1 108 ? -15.102 4.944 22.288 1.00 86.62 108 LEU A CA 1
ATOM 832 C C . LEU A 1 108 ? -13.611 5.052 21.999 1.00 86.62 108 LEU A C 1
ATOM 834 O O . LEU A 1 108 ? -13.109 6.119 21.642 1.00 86.62 108 LEU A O 1
ATOM 838 N N . PHE A 1 109 ? -12.935 3.915 22.093 1.00 88.94 109 PHE A N 1
ATOM 839 C CA . PHE A 1 109 ? -11.559 3.725 21.663 1.00 88.94 109 PHE A CA 1
ATOM 840 C C . PHE A 1 109 ? -11.541 2.704 20.530 1.00 88.94 109 PHE A C 1
ATOM 842 O O . PHE A 1 109 ? -12.103 1.622 20.672 1.00 88.94 109 PHE A O 1
ATOM 849 N N . ALA A 1 110 ? -10.916 3.030 19.404 1.00 90.75 110 ALA A N 1
ATOM 850 C CA . ALA A 1 110 ? -10.782 2.107 18.289 1.00 90.75 110 ALA A CA 1
ATOM 851 C C . ALA A 1 110 ? -9.351 2.015 17.774 1.00 90.75 110 ALA A C 1
ATOM 853 O O . ALA A 1 110 ? -8.609 2.998 17.761 1.00 90.75 110 ALA A O 1
ATOM 854 N N . ILE A 1 111 ? -9.009 0.816 17.320 1.00 92.94 111 ILE A N 1
ATOM 855 C CA . ILE A 1 111 ? -7.753 0.476 16.670 1.00 92.94 111 ILE A CA 1
ATOM 856 C C . ILE A 1 111 ? -8.090 -0.089 15.296 1.00 92.94 111 ILE A C 1
ATOM 858 O O . ILE A 1 111 ? -8.833 -1.064 15.197 1.00 92.94 111 ILE A O 1
ATOM 862 N N . ASP A 1 112 ? -7.520 0.488 14.246 1.00 96.50 112 ASP A N 1
ATOM 863 C CA . ASP A 1 112 ? -7.608 -0.041 12.889 1.00 96.50 112 ASP A CA 1
ATOM 864 C C . ASP A 1 112 ? -6.215 -0.454 12.407 1.00 96.50 112 ASP A C 1
ATOM 866 O O . ASP A 1 112 ? -5.259 0.321 12.457 1.00 96.50 112 ASP A O 1
ATOM 870 N N . LEU A 1 113 ? -6.110 -1.686 11.920 1.00 97.94 113 LEU A N 1
ATOM 871 C CA . LEU A 1 113 ? -4.935 -2.244 11.267 1.00 97.94 113 LEU A CA 1
ATOM 872 C C . LEU A 1 113 ? -5.277 -2.522 9.807 1.00 97.94 113 LEU A C 1
ATOM 874 O O . LEU A 1 113 ? -6.324 -3.098 9.511 1.00 97.94 113 LEU A O 1
ATOM 878 N N . ALA A 1 114 ? -4.388 -2.162 8.889 1.00 97.94 114 ALA A N 1
ATOM 879 C CA . ALA A 1 114 ? -4.524 -2.542 7.489 1.00 97.94 114 ALA A CA 1
ATOM 880 C C . ALA A 1 114 ? -3.184 -2.948 6.886 1.00 97.94 114 ALA A C 1
ATOM 882 O O . ALA A 1 114 ? -2.121 -2.499 7.318 1.00 97.94 114 ALA A O 1
ATOM 883 N N . TYR A 1 115 ? -3.263 -3.803 5.875 1.00 98.31 115 TYR A N 1
ATOM 884 C CA . TYR A 1 115 ? -2.132 -4.292 5.112 1.00 98.31 115 TYR A CA 1
ATOM 885 C C . TYR A 1 115 ? -2.478 -4.326 3.626 1.00 98.31 115 TYR A C 1
ATOM 887 O O . TYR A 1 115 ? -3.573 -4.738 3.236 1.00 98.31 115 TYR A O 1
ATOM 895 N N . GLN A 1 116 ? -1.527 -3.914 2.798 1.00 97.94 116 GLN A N 1
ATOM 896 C CA . GLN A 1 116 ? -1.606 -3.976 1.348 1.00 97.94 116 GLN A CA 1
ATOM 897 C C . GLN A 1 116 ? -0.309 -4.547 0.782 1.00 97.94 116 GLN A C 1
ATOM 899 O O . GLN A 1 116 ? 0.784 -4.250 1.272 1.00 97.94 116 GLN A O 1
ATOM 904 N N . ALA A 1 117 ? -0.434 -5.335 -0.281 1.00 97.88 117 ALA A N 1
ATOM 905 C CA . ALA A 1 117 ? 0.699 -5.849 -1.036 1.00 97.88 117 ALA A CA 1
ATOM 906 C C . ALA A 1 117 ? 0.616 -5.326 -2.470 1.00 97.88 117 ALA A C 1
ATOM 908 O O . ALA A 1 117 ? -0.261 -5.733 -3.218 1.00 97.88 117 ALA A O 1
ATOM 909 N N . GLY A 1 118 ? 1.505 -4.413 -2.851 1.00 96.88 118 GLY A N 1
ATOM 910 C CA . GLY A 1 118 ? 1.633 -3.912 -4.213 1.00 96.88 118 GLY A CA 1
ATOM 911 C C . GLY A 1 118 ? 2.470 -4.854 -5.066 1.00 96.88 118 GLY A C 1
ATOM 912 O O . GLY A 1 118 ? 3.693 -4.886 -4.932 1.00 96.88 118 GLY A O 1
ATOM 913 N N . LEU A 1 119 ? 1.802 -5.616 -5.929 1.00 96.44 119 LEU A N 1
ATOM 914 C CA . LEU A 1 119 ? 2.399 -6.557 -6.874 1.00 96.44 119 LEU A CA 1
ATOM 915 C C . LEU A 1 119 ? 2.612 -5.843 -8.209 1.00 96.44 119 LEU A C 1
ATOM 917 O O . LEU A 1 119 ? 1.642 -5.577 -8.922 1.00 96.44 119 LEU A O 1
ATOM 921 N N . TYR A 1 120 ? 3.857 -5.506 -8.533 1.00 95.56 120 TYR A N 1
ATOM 922 C CA . TYR A 1 120 ? 4.186 -4.864 -9.803 1.00 95.56 120 TYR A CA 1
ATOM 923 C C . TYR A 1 120 ? 4.416 -5.934 -10.870 1.00 95.56 120 TYR A C 1
ATOM 925 O O . TYR A 1 120 ? 5.113 -6.919 -10.633 1.00 95.56 120 TYR A O 1
ATOM 933 N N . GLU A 1 121 ? 3.845 -5.743 -12.058 1.00 95.56 121 GLU A N 1
ATOM 934 C CA . GLU A 1 121 ? 4.165 -6.584 -13.208 1.00 95.56 121 GLU A CA 1
ATOM 935 C C . GLU A 1 121 ? 5.656 -6.470 -13.545 1.00 95.56 121 GLU A C 1
ATOM 937 O O . GLU A 1 121 ? 6.238 -5.381 -13.549 1.00 95.56 121 GLU A O 1
ATOM 942 N N . VAL A 1 122 ? 6.268 -7.610 -13.867 1.00 94.94 122 VAL A N 1
ATOM 943 C CA . VAL A 1 122 ? 7.659 -7.656 -14.316 1.00 94.94 122 VAL A CA 1
ATOM 944 C C . VAL A 1 122 ? 7.794 -6.840 -15.595 1.00 94.94 122 VAL A C 1
ATOM 946 O O . VAL A 1 122 ? 7.123 -7.107 -16.593 1.00 94.94 122 VAL A O 1
ATOM 949 N N . ARG A 1 123 ? 8.718 -5.881 -15.591 1.00 90.94 123 ARG A N 1
ATOM 950 C CA . ARG A 1 123 ? 8.936 -4.975 -16.718 1.00 90.94 123 ARG A CA 1
ATOM 951 C C . ARG A 1 123 ? 10.355 -5.114 -17.248 1.00 90.94 123 ARG A C 1
ATOM 953 O O . ARG A 1 123 ? 11.318 -5.060 -16.486 1.00 90.94 123 ARG A O 1
ATOM 960 N N . THR A 1 124 ? 10.491 -5.283 -18.562 1.00 94.06 124 THR A N 1
ATOM 961 C CA . THR A 1 124 ? 11.796 -5.281 -19.241 1.00 94.06 124 THR A CA 1
ATOM 962 C C . THR A 1 124 ? 11.971 -3.951 -19.953 1.00 94.06 124 THR A C 1
ATOM 964 O O . THR A 1 124 ? 11.258 -3.667 -20.909 1.00 94.06 124 THR A O 1
ATOM 967 N N . ILE A 1 125 ? 12.903 -3.136 -19.470 1.00 93.25 125 ILE A N 1
ATOM 968 C CA . ILE A 1 125 ? 13.202 -1.816 -20.019 1.00 93.25 125 ILE A CA 1
ATOM 969 C C . ILE A 1 125 ? 14.249 -1.961 -21.118 1.00 93.25 125 ILE A C 1
ATOM 971 O O . ILE A 1 125 ? 15.360 -2.434 -20.870 1.00 93.25 125 ILE A O 1
ATOM 975 N N . ALA A 1 126 ? 13.899 -1.512 -22.321 1.00 92.19 126 ALA A N 1
ATOM 976 C CA . ALA A 1 126 ? 14.807 -1.404 -23.453 1.00 92.19 126 ALA A CA 1
ATOM 977 C C . ALA A 1 126 ? 14.696 -0.010 -24.085 1.00 92.19 126 ALA A C 1
ATOM 979 O O . ALA A 1 126 ? 13.610 0.560 -24.181 1.00 92.19 126 ALA A O 1
ATOM 980 N N . GLY A 1 127 ? 15.823 0.547 -24.535 1.00 88.69 127 GLY A N 1
ATOM 981 C CA . GLY A 1 127 ? 15.838 1.846 -25.216 1.00 88.69 127 GLY A CA 1
ATOM 982 C C . GLY A 1 127 ? 15.613 3.051 -24.295 1.00 88.69 127 GLY A C 1
ATOM 983 O O . GLY A 1 127 ? 15.106 4.082 -24.745 1.00 88.69 127 GLY A O 1
ATOM 984 N N . ASN A 1 128 ? 15.984 2.944 -23.015 1.00 90.88 128 ASN A N 1
ATOM 985 C CA . ASN A 1 128 ? 16.024 4.093 -22.115 1.00 90.88 128 ASN A CA 1
ATOM 986 C C . ASN A 1 128 ? 17.052 5.136 -22.595 1.00 90.88 128 ASN A C 1
ATOM 988 O O . ASN A 1 128 ? 18.087 4.782 -23.164 1.00 90.88 128 ASN A O 1
ATOM 992 N N . GLN A 1 129 ? 16.784 6.424 -22.352 1.00 88.31 129 GLN A N 1
ATOM 993 C CA . GLN A 1 129 ? 17.737 7.510 -22.636 1.00 88.31 129 GLN A CA 1
ATOM 994 C C . GLN A 1 129 ? 19.073 7.325 -21.909 1.00 88.31 129 GLN A C 1
ATOM 996 O O . GLN A 1 129 ? 20.105 7.767 -22.409 1.00 88.31 129 GLN A O 1
ATOM 1001 N N . ASN A 1 130 ? 19.053 6.656 -20.757 1.00 87.75 130 ASN A N 1
ATOM 1002 C CA . ASN A 1 130 ? 20.231 6.176 -20.065 1.00 87.75 130 ASN A CA 1
ATOM 1003 C C . ASN A 1 130 ? 20.353 4.647 -20.233 1.00 87.75 130 ASN A C 1
ATOM 1005 O O . ASN A 1 130 ? 19.647 3.899 -19.552 1.00 87.75 130 ASN A O 1
ATOM 1009 N N . PRO A 1 131 ? 21.264 4.149 -21.091 1.00 89.50 131 PRO A N 1
ATOM 1010 C CA . PRO A 1 131 ? 21.394 2.719 -21.354 1.00 89.50 131 PRO A CA 1
ATOM 1011 C C . PRO A 1 131 ? 21.718 1.864 -20.125 1.00 89.50 131 PRO A C 1
ATOM 1013 O O . PRO A 1 131 ? 21.428 0.671 -20.143 1.00 89.50 131 PRO A O 1
ATOM 1016 N N . THR A 1 132 ? 22.280 2.445 -19.057 1.00 91.25 132 THR A N 1
ATOM 1017 C CA . THR A 1 132 ? 22.592 1.714 -17.814 1.00 91.25 132 THR A CA 1
ATOM 1018 C C . THR A 1 132 ? 21.347 1.288 -17.034 1.00 91.25 132 THR A C 1
ATOM 1020 O O . THR A 1 132 ? 21.441 0.447 -16.146 1.00 91.25 132 THR A O 1
ATOM 1023 N N . VAL A 1 133 ? 20.185 1.854 -17.373 1.00 89.94 133 VAL A N 1
ATOM 1024 C CA . VAL A 1 133 ? 18.873 1.522 -16.802 1.00 89.94 133 VAL A CA 1
ATOM 1025 C C . VAL A 1 133 ? 18.191 0.380 -17.571 1.00 89.94 133 VAL A C 1
ATOM 1027 O O . VAL A 1 133 ? 17.201 -0.176 -17.109 1.00 89.94 133 VAL A O 1
ATOM 1030 N N . ASN A 1 134 ? 18.688 -0.004 -18.750 1.00 92.44 134 ASN A N 1
ATOM 1031 C CA . ASN A 1 134 ? 18.089 -1.111 -19.494 1.00 92.44 134 ASN A CA 1
ATOM 1032 C C . ASN A 1 134 ? 18.279 -2.427 -18.728 1.00 92.44 134 ASN A C 1
ATOM 1034 O O . ASN A 1 134 ? 19.390 -2.778 -18.332 1.00 92.44 134 ASN A O 1
ATOM 1038 N N . GLY A 1 135 ? 17.194 -3.172 -18.541 1.00 92.94 135 GLY A N 1
ATOM 1039 C CA . GLY A 1 135 ? 17.206 -4.371 -17.715 1.00 92.94 135 GLY A CA 1
ATOM 1040 C C . GLY A 1 135 ? 15.812 -4.852 -17.340 1.00 92.94 135 GLY A C 1
ATOM 1041 O O . GLY A 1 135 ? 14.799 -4.263 -17.717 1.00 92.94 135 GLY A O 1
ATOM 1042 N N . ARG A 1 136 ? 15.767 -5.957 -16.597 1.00 95.00 136 ARG A N 1
ATOM 1043 C CA . ARG A 1 136 ? 14.531 -6.539 -16.070 1.00 95.00 136 ARG A CA 1
ATOM 1044 C C . ARG A 1 136 ? 14.325 -6.080 -14.630 1.00 95.00 136 ARG A C 1
ATOM 1046 O O . ARG A 1 136 ? 15.193 -6.301 -13.792 1.00 95.00 136 ARG A O 1
ATOM 1053 N N . TYR A 1 137 ? 13.162 -5.502 -14.358 1.00 93.06 137 TYR A N 1
ATOM 1054 C CA . TYR A 1 137 ? 12.757 -5.037 -13.038 1.00 93.06 137 TYR A CA 1
ATOM 1055 C C . TYR A 1 137 ? 11.615 -5.892 -12.505 1.00 93.06 137 TYR A C 1
ATOM 1057 O O . TYR A 1 137 ? 10.624 -6.137 -13.197 1.00 93.06 137 TYR A O 1
ATOM 1065 N N . ASP A 1 138 ? 11.787 -6.334 -11.267 1.00 94.38 138 ASP A N 1
ATOM 1066 C CA . ASP A 1 138 ? 10.816 -7.086 -10.485 1.00 94.38 138 ASP A CA 1
ATOM 1067 C C . ASP A 1 138 ? 10.718 -6.397 -9.123 1.00 94.38 138 ASP A C 1
ATOM 1069 O O . ASP A 1 138 ? 11.736 -6.023 -8.533 1.00 94.38 138 ASP A O 1
ATOM 1073 N N . SER A 1 139 ? 9.507 -6.084 -8.682 1.00 91.75 139 SER A N 1
ATOM 1074 C CA . SER A 1 139 ? 9.296 -5.251 -7.503 1.00 91.75 139 SER A CA 1
ATOM 1075 C C . SER A 1 139 ? 8.008 -5.625 -6.794 1.00 91.75 139 SER A C 1
ATOM 1077 O O . SER A 1 139 ? 6.960 -5.832 -7.399 1.00 91.75 139 SER A O 1
ATOM 1079 N N . MET A 1 140 ? 8.084 -5.648 -5.470 1.00 94.69 140 MET A N 1
ATOM 1080 C CA . MET A 1 140 ? 6.938 -5.828 -4.598 1.00 94.69 140 MET A CA 1
ATOM 1081 C C . MET A 1 140 ? 7.041 -4.822 -3.460 1.00 94.69 140 MET A C 1
ATOM 1083 O O . MET A 1 140 ? 8.114 -4.628 -2.889 1.00 94.69 140 MET A O 1
ATOM 1087 N N . VAL A 1 141 ? 5.928 -4.169 -3.142 1.00 94.81 141 VAL A N 1
ATOM 1088 C CA . VAL A 1 141 ? 5.848 -3.191 -2.053 1.00 94.81 141 VAL A CA 1
ATOM 1089 C C . VAL A 1 141 ? 4.862 -3.690 -1.011 1.00 94.81 141 VAL A C 1
ATOM 1091 O O . VAL A 1 141 ? 3.768 -4.134 -1.343 1.00 94.81 141 VAL A O 1
ATOM 1094 N N . HIS A 1 142 ? 5.225 -3.587 0.263 1.00 96.81 142 HIS A N 1
ATOM 1095 C CA . HIS A 1 142 ? 4.338 -3.897 1.378 1.00 96.81 142 HIS A CA 1
ATOM 1096 C C . HIS A 1 142 ? 4.009 -2.614 2.130 1.00 96.81 142 HIS A C 1
ATOM 1098 O O . HIS A 1 142 ? 4.911 -1.864 2.499 1.00 96.81 142 HIS A O 1
ATOM 1104 N N . VAL A 1 143 ? 2.725 -2.371 2.375 1.00 97.12 143 VAL A N 1
ATOM 1105 C CA . VAL A 1 143 ? 2.256 -1.201 3.119 1.00 97.12 143 VAL A CA 1
ATOM 1106 C C . VAL A 1 143 ? 1.423 -1.683 4.293 1.00 97.12 143 VAL A C 1
ATOM 1108 O O . VAL A 1 143 ? 0.449 -2.407 4.111 1.00 97.12 143 VAL A O 1
ATOM 1111 N N . GLY A 1 144 ? 1.813 -1.284 5.500 1.00 97.50 144 GLY A N 1
ATOM 1112 C CA . GLY A 1 144 ? 1.040 -1.500 6.718 1.00 97.50 144 GLY A CA 1
ATOM 1113 C C . GLY A 1 144 ? 0.598 -0.166 7.307 1.00 97.50 144 GLY A C 1
ATOM 1114 O O . GLY A 1 144 ? 1.339 0.814 7.240 1.00 97.50 144 GLY A O 1
ATOM 1115 N N . SER A 1 145 ? -0.590 -0.125 7.902 1.00 97.19 145 SER A N 1
ATOM 1116 C CA . SER A 1 145 ? -1.073 1.048 8.631 1.00 97.19 145 SER A CA 1
ATOM 1117 C C . SER A 1 145 ? -1.679 0.660 9.971 1.00 97.19 145 SER A C 1
ATOM 1119 O O . SER A 1 145 ? -2.414 -0.324 10.057 1.00 97.19 145 SER A O 1
ATOM 1121 N N . LEU A 1 146 ? -1.428 1.492 10.978 1.00 97.25 146 LEU A N 1
ATOM 1122 C CA . LEU A 1 146 ? -2.069 1.463 12.287 1.00 97.25 146 LEU A CA 1
ATOM 1123 C C . LEU A 1 146 ? -2.731 2.823 12.519 1.00 97.25 146 LEU A C 1
ATOM 1125 O O . LEU A 1 146 ? -2.086 3.859 12.363 1.00 97.25 146 LEU A O 1
ATOM 1129 N N . SER A 1 147 ? -4.001 2.819 12.907 1.00 96.19 147 SER A N 1
ATOM 1130 C CA . SER A 1 147 ? -4.740 4.015 13.300 1.00 96.19 147 SER A CA 1
ATOM 1131 C C . SER A 1 147 ? -5.368 3.818 14.673 1.00 96.19 147 SER A C 1
ATOM 1133 O O . SER A 1 147 ? -5.869 2.739 14.984 1.00 96.19 147 SER A O 1
ATOM 1135 N N . LEU A 1 148 ? -5.330 4.872 15.487 1.00 92.00 148 LEU A N 1
ATOM 1136 C CA . LEU A 1 148 ? -5.989 4.941 16.785 1.00 92.00 148 LEU A CA 1
ATOM 1137 C C . LEU A 1 148 ? -7.033 6.055 16.731 1.00 92.00 148 LEU A C 1
ATOM 1139 O O . LEU A 1 148 ? -6.721 7.178 16.331 1.00 92.00 148 LEU A O 1
ATOM 1143 N N . ARG A 1 149 ? -8.261 5.758 17.153 1.00 90.38 149 ARG A N 1
ATOM 1144 C CA . ARG A 1 149 ? -9.366 6.720 17.189 1.00 90.38 149 ARG A CA 1
ATOM 1145 C C . ARG A 1 149 ? -9.971 6.784 18.582 1.00 90.3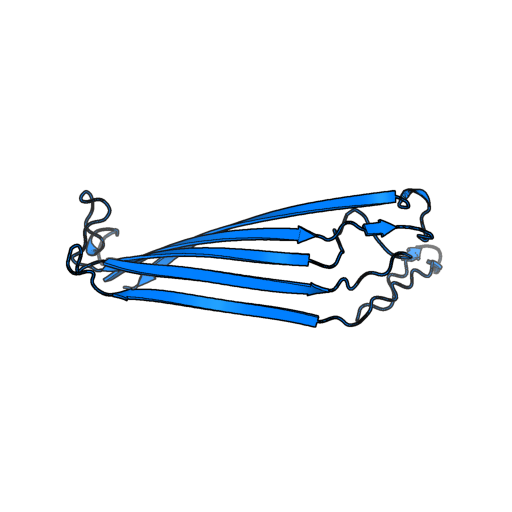8 149 ARG A C 1
ATOM 1147 O O . ARG A 1 149 ? -10.288 5.758 19.174 1.00 90.38 149 ARG A O 1
ATOM 1154 N N . PHE A 1 150 ? -10.189 8.005 19.052 1.00 87.69 150 PHE A N 1
ATOM 1155 C CA . PHE A 1 150 ? -10.805 8.302 20.338 1.00 87.69 150 PHE A CA 1
ATOM 1156 C C . PHE A 1 150 ? -12.002 9.224 20.108 1.00 87.69 150 PHE A C 1
ATOM 1158 O O . PHE A 1 150 ? -11.855 10.259 19.459 1.00 87.69 150 PHE A O 1
ATOM 1165 N N . ASN A 1 151 ? -13.163 8.863 20.650 1.00 87.31 151 ASN A N 1
ATOM 1166 C CA . ASN A 1 151 ? -14.340 9.732 20.696 1.00 87.31 151 ASN A CA 1
ATOM 1167 C C . ASN A 1 151 ? -14.658 10.047 22.162 1.00 87.31 151 ASN A C 1
ATOM 1169 O O . ASN A 1 151 ? -14.708 9.117 22.965 1.00 87.31 151 ASN A O 1
ATOM 1173 N N . TYR A 1 152 ? -14.893 11.319 22.496 1.00 84.06 152 TYR A N 1
ATOM 1174 C CA . TYR A 1 152 ? -15.158 11.805 23.861 1.00 84.06 152 TYR A CA 1
ATOM 1175 C C . TYR A 1 152 ? -16.646 12.103 24.109 1.00 84.06 152 TYR A C 1
ATO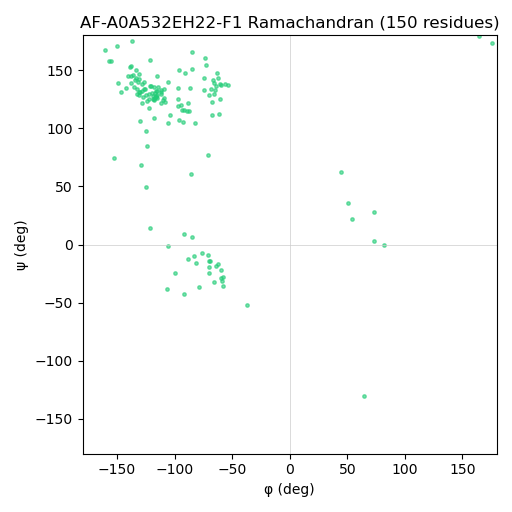M 1177 O O . TYR A 1 152 ? -17.396 12.423 23.162 1.00 84.06 152 TYR A O 1
#

Mean predicted aligned error: 8.08 Å

Solvent-accessible surface area (backbone atoms only — not comparable to full-atom values): 8379 Å² total; per-residue (Å²): 130,68,55,69,64,57,46,75,44,98,86,73,50,74,48,84,39,71,44,69,44,50,92,65,61,72,51,76,52,72,52,74,49,72,46,70,44,36,94,94,45,59,42,34,33,42,34,43,35,42,33,40,34,45,34,52,50,37,62,42,50,48,59,58,49,88,93,52,90,71,41,40,30,44,29,49,35,42,32,42,33,45,33,30,28,37,90,16,53,54,93,79,76,42,45,30,34,60,62,54,67,86,91,56,37,21,50,30,39,31,42,36,42,37,42,35,43,39,42,37,49,75,42,74,34,62,77,25,82,53,67,88,68,43,44,78,47,77,56,74,47,79,48,76,48,80,46,81,46,77,40,110

Sequence (152 aa):
SNRNLDVHLTNGALLPFPQNWQSTYTIMIGTEYRWLRLASMPDWDIALRAGYMNQQAQIPDRTFNPGVPSANTHIPSVGIGLACHENGSFLGLVRCGELGIGPLKPKLFAIDLAYQAGLYEVRTIAGNQNPTVNGRYDSMVHVGSLSLRFNY

Foldseek 3Di:
DDAWPWDQDPVRDIDTGGFQWDDWDKDKDKDKDKDALPVVFHQKIKIKMWMKMWTAFRGDLQNDDPVDDTATKIKIKIKMKMKGAQQGDDVVPHGQQRPDDDPQGFRMKMKMKMKMKIFGDWDARDNYPDRVPGGIDGDMDIDIDIDIDTHD

Nearest PDB structures (foldseek):
  2r4l-assembly3_C  TM=7.373E-01  e=1.851E-01  Escherichia coli
  3pf1-assembly2_B  TM=7.448E-01  e=1.227E+00  Escherichia coli K-12
  2r89-assembly2_B  TM=6.813E-01  e=1.791E+00  Escherichia coli
  9c4o-assembly1_A  TM=3.283E-01  e=1.367E+00  Escherichia coli BW25113